Protein AF-A0A498IZN3-F1 (afdb_monomer_lite)

Sequence (88 aa):
MRMLRGMYGHTRKDKIENEDIRGKVGVAKIEGNMRENRFRWFGHVQRRPTDAPVRKCDYGTEVQGRRGRGRPRKTLEETLRKDLSTWI

pLDDT: mean 85.41, std 9.58, range [51.41, 94.69]

Secondary structure (DSSP, 8-state):
-HHHHHTTT--STT---HHHHHHHHTPPPHHHHHHHHHHHHHHHHHHS-TTSHHHHHHHH----SPPPTTS-SS-HHHHHHHHHTTT-

Structure (mmCIF, N/CA/C/O backbone):
data_AF-A0A498IZN3-F1
#
_entry.id   AF-A0A498IZN3-F1
#
loop_
_atom_site.group_PDB
_atom_site.id
_atom_site.type_symbol
_atom_site.label_atom_id
_atom_site.label_alt_id
_atom_site.label_comp_id
_atom_site.label_asym_id
_atom_site.label_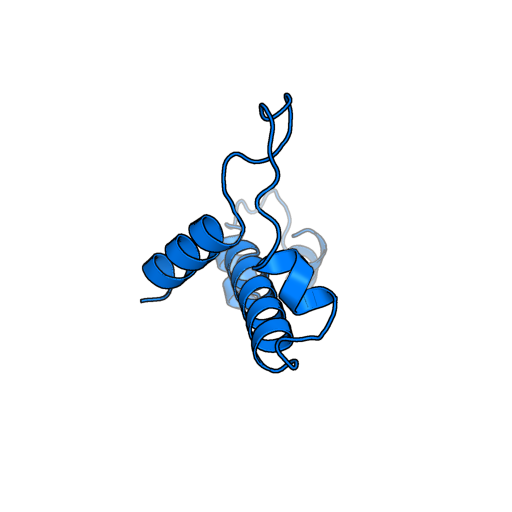entity_id
_atom_site.label_seq_id
_atom_site.pdbx_PDB_ins_code
_atom_site.Cartn_x
_atom_site.Cartn_y
_atom_site.Cartn_z
_atom_site.occupancy
_atom_site.B_iso_or_equiv
_atom_site.auth_seq_id
_atom_site.auth_comp_id
_atom_site.auth_asym_id
_atom_site.auth_atom_id
_atom_site.pdbx_PDB_model_num
ATOM 1 N N . MET A 1 1 ? -9.704 4.286 12.712 1.00 89.25 1 MET A N 1
ATOM 2 C CA . MET A 1 1 ? -10.152 3.555 13.923 1.00 89.25 1 MET A CA 1
ATOM 3 C C . MET A 1 1 ? -11.309 4.223 14.659 1.00 89.25 1 MET A C 1
ATOM 5 O O . MET A 1 1 ? -12.131 3.484 15.168 1.00 89.25 1 MET A O 1
ATOM 9 N N . ARG A 1 2 ? -11.413 5.564 14.723 1.00 92.00 2 ARG A N 1
ATOM 10 C CA . ARG A 1 2 ? -12.524 6.255 15.415 1.00 92.00 2 ARG A CA 1
ATOM 11 C C . ARG A 1 2 ? -13.909 5.868 14.879 1.00 92.00 2 ARG A C 1
ATOM 13 O O . ARG A 1 2 ? -14.749 5.486 15.676 1.00 92.00 2 ARG A O 1
ATOM 20 N N . MET A 1 3 ? -14.108 5.886 13.556 1.00 94.69 3 MET A N 1
ATOM 21 C CA . MET A 1 3 ?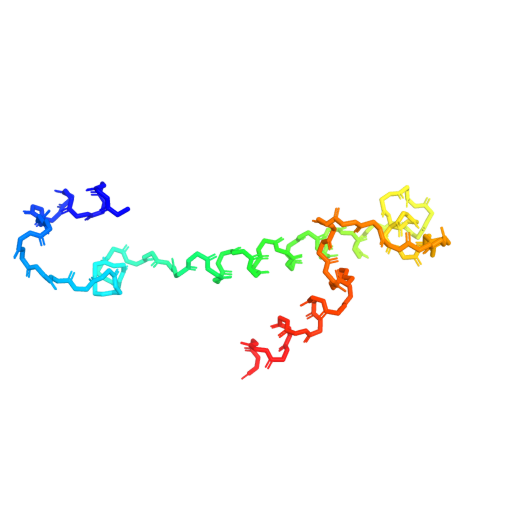 -15.378 5.440 12.957 1.00 94.69 3 MET A CA 1
ATOM 22 C C . MET A 1 3 ? -15.658 3.958 13.221 1.00 94.69 3 MET A C 1
ATOM 24 O O . MET A 1 3 ? -16.715 3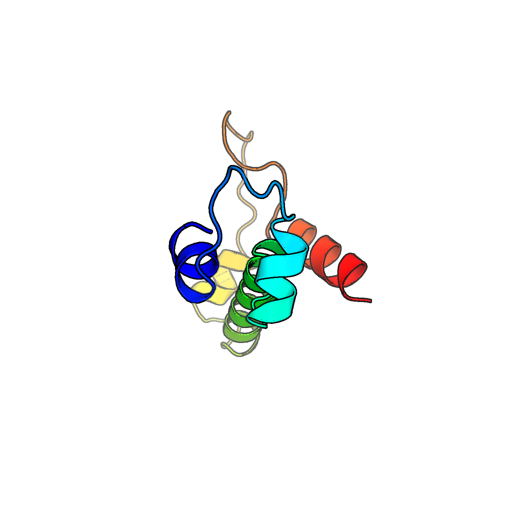.631 13.737 1.00 94.69 3 MET A O 1
ATOM 28 N N . LEU A 1 4 ? -14.680 3.082 12.955 1.00 93.12 4 LEU A N 1
ATOM 29 C CA . LEU A 1 4 ? -14.822 1.633 13.175 1.00 93.12 4 LEU A CA 1
ATOM 30 C C . LEU A 1 4 ? -15.176 1.288 14.629 1.00 93.12 4 LEU A C 1
ATOM 32 O O . LEU A 1 4 ? -15.973 0.396 14.878 1.00 93.12 4 LEU A O 1
ATOM 36 N N . ARG A 1 5 ? -14.600 2.015 15.593 1.00 94.31 5 ARG A N 1
ATOM 37 C CA . ARG A 1 5 ? -14.950 1.895 17.012 1.00 94.31 5 ARG A CA 1
ATOM 38 C C . ARG A 1 5 ? -16.361 2.414 17.291 1.00 94.31 5 ARG A C 1
ATOM 40 O O . ARG A 1 5 ? -17.126 1.728 17.955 1.00 94.31 5 ARG A O 1
ATOM 47 N N . GLY A 1 6 ? -16.713 3.572 16.732 1.00 93.25 6 GLY A N 1
ATOM 48 C CA . GLY A 1 6 ? -18.038 4.176 16.875 1.00 93.25 6 GLY A CA 1
ATOM 49 C C . GLY A 1 6 ? -19.179 3.287 16.379 1.00 93.25 6 GLY A C 1
ATOM 50 O O . GLY A 1 6 ? -20.205 3.225 17.043 1.00 93.25 6 GLY A O 1
ATOM 51 N N . MET A 1 7 ? -18.981 2.537 15.288 1.00 92.00 7 MET A N 1
ATOM 52 C CA . MET A 1 7 ? -19.982 1.592 14.757 1.00 92.00 7 MET A CA 1
ATOM 53 C C . MET A 1 7 ? -20.430 0.535 15.778 1.00 92.00 7 MET A C 1
ATOM 55 O O . MET A 1 7 ? -21.567 0.087 15.723 1.00 92.00 7 MET A O 1
ATOM 59 N N . TYR A 1 8 ? -19.553 0.163 16.712 1.00 89.19 8 TYR A N 1
ATOM 60 C CA . TYR A 1 8 ? -19.827 -0.819 17.766 1.00 89.19 8 TYR A CA 1
ATOM 61 C C . TYR A 1 8 ? -19.916 -0.182 19.162 1.00 89.19 8 TYR A C 1
ATOM 63 O O . TYR A 1 8 ? -19.835 -0.883 20.166 1.00 89.19 8 TYR A O 1
ATOM 71 N N . GLY A 1 9 ? -20.020 1.150 19.248 1.00 92.44 9 GLY A N 1
ATOM 72 C CA . GLY A 1 9 ? -20.062 1.870 20.526 1.00 92.44 9 GLY A CA 1
ATOM 73 C C . GLY A 1 9 ? -18.771 1.783 21.350 1.00 92.44 9 GLY A C 1
ATOM 74 O O . GLY A 1 9 ? -18.766 2.144 22.523 1.00 92.44 9 GLY A O 1
ATOM 75 N N . HIS A 1 10 ? -17.666 1.324 20.760 1.00 92.38 10 HIS A N 1
ATOM 76 C CA . HIS A 1 10 ? -16.403 1.174 21.467 1.00 92.38 10 HIS A CA 1
ATOM 77 C C . HIS A 1 10 ? -15.669 2.508 21.603 1.00 92.38 10 HIS A C 1
ATOM 79 O O . HIS A 1 10 ? -15.629 3.346 20.698 1.00 92.38 10 HIS A O 1
ATOM 85 N N . THR A 1 11 ? -14.994 2.684 22.727 1.00 92.50 11 THR A N 1
ATOM 86 C CA . THR A 1 11 ? -14.143 3.834 23.015 1.00 92.50 11 THR A CA 1
ATOM 87 C C . THR A 1 11 ? -12.674 3.410 23.095 1.00 92.50 11 THR A C 1
ATOM 89 O O . THR A 1 11 ? -12.308 2.258 22.852 1.00 92.50 11 T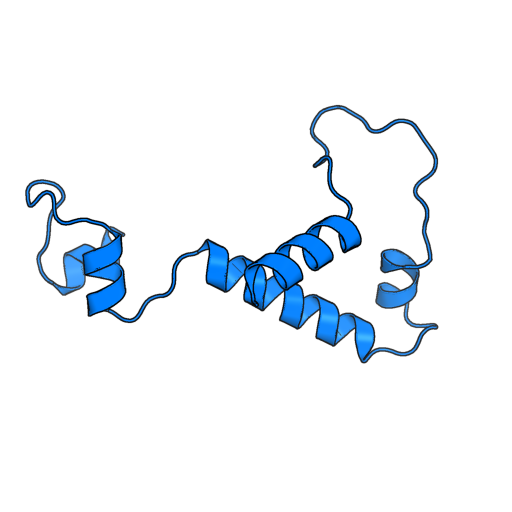HR A O 1
ATOM 92 N N . ARG A 1 12 ? -11.772 4.358 23.387 1.00 90.06 12 ARG A N 1
ATOM 93 C CA . ARG A 1 12 ? -10.373 4.018 23.709 1.00 90.06 12 ARG A CA 1
ATOM 94 C C . ARG A 1 12 ? -10.230 3.425 25.118 1.00 90.06 12 ARG A C 1
ATOM 96 O O . ARG A 1 12 ? -9.233 2.755 25.362 1.00 90.06 12 ARG A O 1
ATOM 103 N N . LYS A 1 13 ? -11.191 3.667 26.022 1.00 94.69 13 LYS A N 1
ATOM 104 C CA . LYS A 1 13 ? -11.144 3.189 27.416 1.00 94.69 13 LYS A CA 1
ATOM 105 C C . LYS A 1 13 ? -11.352 1.681 27.523 1.00 94.69 13 LYS A C 1
ATOM 107 O O . LYS A 1 13 ? -10.799 1.076 28.429 1.00 94.69 13 LYS A O 1
ATOM 112 N N . ASP A 1 14 ? -12.047 1.092 26.556 1.00 92.88 14 ASP A N 1
ATOM 113 C CA . ASP A 1 14 ? -12.333 -0.347 26.520 1.00 92.88 14 ASP A CA 1
ATOM 114 C C . ASP A 1 14 ? -11.079 -1.191 26.253 1.00 92.88 14 ASP A C 1
ATOM 116 O O . ASP A 1 14 ? -11.124 -2.407 26.366 1.00 92.88 14 ASP A O 1
ATOM 120 N N . LYS A 1 15 ? -9.963 -0.558 25.852 1.00 93.50 15 LYS A N 1
ATOM 121 C CA . LYS A 1 15 ? -8.660 -1.193 25.569 1.00 93.50 15 LYS A CA 1
ATOM 122 C C . LYS A 1 15 ? -8.696 -2.367 24.574 1.00 93.50 15 LYS A C 1
ATOM 124 O O . LYS A 1 15 ? -7.689 -3.037 24.408 1.00 93.50 15 LYS A O 1
ATOM 129 N N . ILE A 1 16 ? -9.803 -2.549 23.852 1.00 93.31 16 ILE A N 1
ATOM 130 C CA . ILE A 1 16 ? -9.937 -3.531 22.770 1.00 93.31 16 ILE A CA 1
ATOM 131 C C . ILE A 1 16 ? -8.902 -3.233 21.691 1.00 93.31 16 ILE A C 1
ATOM 133 O O . ILE A 1 16 ? -8.732 -2.066 21.301 1.00 93.31 16 ILE A O 1
ATOM 137 N N . GLU A 1 17 ? -8.241 -4.266 21.182 1.00 93.62 17 GLU A N 1
ATOM 138 C CA . GLU A 1 17 ? -7.213 -4.105 20.169 1.00 93.62 17 GLU A CA 1
ATOM 139 C C . GLU A 1 17 ? -7.802 -3.654 18.831 1.00 93.62 17 GLU A C 1
ATOM 141 O O . GLU A 1 17 ? -8.953 -3.907 18.469 1.00 93.62 17 GLU A O 1
ATOM 146 N N . ASN A 1 18 ? -7.001 -2.923 18.056 1.00 91.69 18 ASN A N 1
ATOM 147 C CA . ASN A 1 18 ? -7.439 -2.481 16.734 1.00 91.69 18 ASN A CA 1
ATOM 148 C C . ASN A 1 18 ? -7.611 -3.654 15.760 1.00 91.69 18 ASN A C 1
ATOM 150 O O . ASN A 1 18 ? -8.346 -3.501 14.785 1.00 91.69 18 ASN A O 1
ATOM 154 N N . GLU A 1 19 ? -6.916 -4.766 15.999 1.00 91.62 19 GLU A N 1
ATOM 155 C CA . GLU A 1 19 ? -7.026 -5.990 15.211 1.00 91.62 19 GLU A CA 1
ATOM 156 C C . GLU A 1 19 ? -8.399 -6.638 15.399 1.00 91.62 19 GLU A C 1
ATOM 158 O O . GLU A 1 19 ? -9.081 -6.852 14.402 1.00 91.62 19 GLU A O 1
ATOM 163 N N . ASP A 1 20 ? -8.879 -6.770 16.638 1.00 93.25 20 ASP A N 1
ATOM 164 C CA . ASP A 1 20 ? -10.222 -7.289 16.932 1.00 93.25 20 ASP A CA 1
ATOM 165 C C . ASP A 1 20 ? -11.326 -6.458 16.275 1.00 93.25 20 ASP A C 1
ATOM 167 O O . ASP A 1 20 ? -12.244 -6.987 15.650 1.00 93.25 20 ASP A O 1
ATOM 171 N N . ILE A 1 21 ? -11.236 -5.127 16.375 1.00 93.75 21 ILE A N 1
ATOM 172 C CA . ILE A 1 21 ? -12.224 -4.223 15.765 1.00 93.75 21 ILE A CA 1
ATOM 173 C C . ILE A 1 21 ? -12.219 -4.359 14.244 1.00 93.75 21 ILE A C 1
ATOM 175 O O . ILE A 1 21 ? -13.272 -4.350 13.614 1.00 93.75 21 ILE A O 1
ATOM 179 N N . ARG A 1 22 ? -11.036 -4.475 13.639 1.00 92.75 22 ARG A N 1
ATOM 180 C CA . ARG A 1 22 ? -10.899 -4.692 12.197 1.00 92.75 22 ARG A CA 1
ATOM 181 C C . ARG A 1 22 ? -11.452 -6.048 11.777 1.00 92.75 22 ARG A C 1
ATOM 183 O O . ARG A 1 22 ? -12.169 -6.090 10.785 1.00 92.75 22 ARG A O 1
ATOM 190 N N . GLY A 1 23 ? -11.179 -7.101 12.546 1.00 92.50 23 GLY A N 1
ATOM 191 C CA . GLY A 1 23 ? -11.716 -8.442 12.328 1.00 92.50 23 GLY A CA 1
ATOM 192 C C . GLY A 1 23 ? -13.241 -8.457 12.363 1.00 92.50 23 GLY A C 1
ATOM 193 O O . GLY A 1 23 ? -13.861 -8.966 11.438 1.00 92.50 23 GLY A O 1
ATOM 194 N N . LYS A 1 24 ? -13.851 -7.790 13.353 1.00 91.44 24 LYS A N 1
ATOM 195 C CA . LYS A 1 24 ? -15.316 -7.658 13.454 1.00 91.44 24 LYS A CA 1
ATOM 196 C C . LYS A 1 24 ? -15.945 -6.929 12.264 1.00 91.44 24 LYS A C 1
ATOM 198 O O . LYS A 1 24 ? -17.006 -7.334 11.810 1.00 91.44 24 LYS A O 1
ATOM 203 N N . VAL A 1 25 ? -15.308 -5.865 11.763 1.00 90.81 25 VAL A N 1
ATOM 204 C CA . VAL A 1 25 ? -15.822 -5.100 10.605 1.00 90.81 25 VAL A CA 1
ATOM 205 C C . VAL A 1 25 ? -15.463 -5.778 9.268 1.00 90.81 25 VAL A C 1
ATOM 207 O O . VAL A 1 25 ? -16.020 -5.429 8.234 1.00 90.81 25 VAL A O 1
ATOM 210 N N . GLY A 1 26 ? -14.512 -6.717 9.253 1.00 90.44 26 GLY A N 1
ATOM 211 C CA . GLY A 1 26 ? -13.968 -7.301 8.022 1.00 90.44 26 GLY A CA 1
ATOM 212 C C . GLY A 1 26 ? -13.004 -6.375 7.264 1.00 90.44 26 GLY A C 1
ATOM 213 O O . GLY A 1 26 ? -12.847 -6.492 6.052 1.00 90.44 26 GLY A O 1
ATOM 214 N N . VAL A 1 27 ? -12.354 -5.428 7.950 1.00 90.62 27 VAL A N 1
ATOM 215 C CA . VAL A 1 27 ? -11.405 -4.486 7.329 1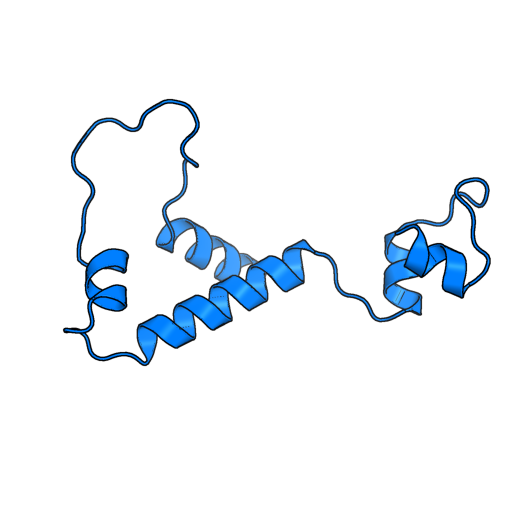.00 90.62 27 VAL A CA 1
ATOM 216 C C . VAL A 1 27 ? -9.979 -5.021 7.437 1.00 90.62 27 VAL A C 1
ATOM 218 O O . VAL A 1 27 ? -9.448 -5.168 8.536 1.00 90.62 27 VAL A O 1
ATOM 221 N N . ALA A 1 28 ? -9.312 -5.232 6.302 1.00 89.69 28 ALA A N 1
ATOM 222 C CA . ALA A 1 28 ? -7.918 -5.670 6.273 1.00 89.69 28 ALA A CA 1
ATOM 223 C C . ALA A 1 28 ? -6.945 -4.652 6.910 1.00 89.69 28 ALA A C 1
ATOM 225 O O . ALA A 1 28 ? -7.209 -3.448 7.021 1.00 89.69 28 ALA A O 1
ATOM 226 N N . LYS A 1 29 ? -5.761 -5.130 7.322 1.00 89.62 29 LYS A N 1
ATOM 227 C CA . LYS A 1 29 ? -4.662 -4.250 7.751 1.00 89.62 29 LYS A CA 1
ATOM 228 C C . LYS A 1 29 ? -4.246 -3.350 6.578 1.00 89.62 29 LYS A C 1
ATOM 230 O O . LYS A 1 29 ? -4.160 -3.800 5.441 1.00 89.62 29 LYS A O 1
ATOM 235 N N . ILE A 1 30 ? -3.920 -2.086 6.873 1.00 89.25 30 ILE A N 1
ATOM 236 C CA . ILE A 1 30 ? -3.479 -1.099 5.865 1.00 89.25 30 ILE A CA 1
ATOM 237 C C . ILE A 1 30 ? -2.317 -1.618 5.014 1.00 89.25 30 ILE A C 1
ATOM 239 O O . ILE A 1 30 ? -2.283 -1.351 3.819 1.00 89.25 30 ILE A O 1
ATOM 243 N N . GLU A 1 31 ? -1.388 -2.368 5.609 1.00 88.19 31 GLU A N 1
ATOM 244 C CA . GLU A 1 31 ? -0.261 -2.949 4.876 1.00 88.19 31 GLU A CA 1
ATOM 245 C C . GLU A 1 31 ? -0.722 -3.904 3.764 1.00 88.19 31 GLU A C 1
ATOM 247 O O . GLU A 1 31 ? -0.184 -3.849 2.660 1.00 88.19 31 GLU A O 1
ATOM 252 N N . GLY A 1 32 ? -1.762 -4.705 4.020 1.00 90.06 32 GLY A N 1
ATOM 253 C CA . GLY A 1 32 ? -2.377 -5.576 3.017 1.00 90.06 32 GLY A CA 1
ATOM 254 C C . GLY A 1 32 ? -2.946 -4.772 1.851 1.00 90.06 32 GLY A C 1
ATOM 255 O O . GLY A 1 32 ? -2.577 -5.012 0.706 1.00 90.06 32 GLY A O 1
ATOM 256 N N . ASN A 1 33 ? -3.733 -3.731 2.140 1.00 90.25 33 ASN A N 1
ATOM 257 C CA . ASN A 1 33 ? -4.293 -2.852 1.104 1.00 90.25 33 ASN A CA 1
ATOM 258 C C . ASN A 1 33 ? -3.197 -2.132 0.299 1.00 90.25 33 ASN A C 1
ATOM 260 O O . ASN A 1 33 ? -3.294 -1.994 -0.918 1.00 90.25 33 ASN A O 1
ATOM 264 N N . MET A 1 34 ? -2.134 -1.673 0.966 1.00 90.69 34 MET A N 1
ATOM 265 C CA . MET A 1 34 ? -0.978 -1.044 0.316 1.00 90.69 34 MET A CA 1
ATOM 266 C C . MET A 1 34 ? -0.255 -2.023 -0.615 1.00 90.69 34 MET A C 1
ATOM 268 O O . MET A 1 34 ? 0.183 -1.647 -1.701 1.00 90.69 34 MET A O 1
ATOM 272 N N . ARG A 1 35 ? -0.104 -3.282 -0.196 1.00 91.25 35 ARG A N 1
ATOM 273 C CA . ARG A 1 35 ? 0.491 -4.346 -1.008 1.00 91.25 35 ARG A CA 1
ATOM 274 C C . ARG A 1 35 ? -0.379 -4.681 -2.217 1.00 91.25 35 ARG A C 1
ATOM 276 O O . ARG A 1 35 ? 0.122 -4.664 -3.336 1.00 91.25 35 ARG A O 1
ATOM 283 N N . GLU A 1 36 ? -1.675 -4.888 -2.013 1.00 91.88 36 GLU A N 1
ATOM 284 C CA . GLU A 1 36 ? -2.611 -5.172 -3.101 1.00 91.88 36 GLU A CA 1
ATOM 285 C C . GLU A 1 36 ? -2.645 -4.033 -4.130 1.00 91.88 36 GLU A C 1
ATOM 287 O O . GLU A 1 36 ? -2.533 -4.280 -5.329 1.00 91.88 36 GLU A O 1
ATOM 292 N N . ASN A 1 37 ? -2.704 -2.775 -3.685 1.00 92.44 37 ASN A N 1
ATOM 293 C CA . ASN A 1 37 ? -2.679 -1.618 -4.582 1.00 92.44 37 ASN A CA 1
ATOM 294 C C . ASN A 1 37 ? -1.382 -1.532 -5.398 1.00 92.44 37 ASN A C 1
ATOM 296 O O . ASN A 1 37 ? -1.433 -1.220 -6.589 1.00 92.44 37 ASN A O 1
ATOM 300 N N . ARG A 1 38 ? -0.227 -1.852 -4.797 1.00 91.62 38 ARG A N 1
ATOM 301 C CA . ARG A 1 38 ? 1.051 -1.934 -5.525 1.00 91.62 38 ARG A CA 1
ATOM 302 C C . ARG A 1 38 ? 1.020 -3.023 -6.594 1.00 91.62 38 ARG A C 1
ATOM 304 O O . ARG A 1 38 ? 1.462 -2.767 -7.711 1.00 91.62 38 ARG A O 1
ATOM 311 N N . PHE A 1 39 ? 0.447 -4.192 -6.307 1.00 92.06 39 PHE A N 1
ATOM 312 C CA . PHE A 1 39 ? 0.290 -5.247 -7.312 1.00 92.06 39 PHE A CA 1
ATOM 313 C C . PHE A 1 39 ? -0.725 -4.901 -8.402 1.00 92.06 39 PHE A C 1
ATOM 315 O O . PHE A 1 39 ? -0.481 -5.194 -9.571 1.00 92.06 39 PHE A O 1
ATOM 322 N N . ARG A 1 40 ? -1.829 -4.225 -8.065 1.00 93.38 40 ARG A N 1
ATOM 323 C CA . ARG A 1 40 ? -2.783 -3.707 -9.059 1.00 93.38 40 ARG A CA 1
ATOM 324 C C . ARG A 1 40 ? -2.107 -2.712 -10.000 1.00 93.38 40 ARG A C 1
ATOM 326 O O . ARG A 1 40 ? -2.266 -2.835 -11.213 1.00 93.38 40 ARG A O 1
ATOM 333 N N . TRP A 1 41 ? -1.308 -1.787 -9.462 1.00 91.12 41 TRP A N 1
ATOM 334 C CA . TRP A 1 41 ? -0.497 -0.864 -10.261 1.00 91.12 41 TRP A CA 1
ATOM 335 C C . TRP A 1 41 ? 0.517 -1.608 -11.133 1.00 91.12 41 TRP A C 1
ATOM 337 O O . TRP A 1 41 ? 0.546 -1.410 -12.343 1.00 91.12 41 TRP A O 1
ATOM 347 N N . PHE A 1 42 ? 1.293 -2.526 -10.558 1.00 89.94 42 PHE A N 1
ATOM 348 C CA . PHE A 1 42 ? 2.260 -3.329 -11.307 1.00 89.94 42 PHE A CA 1
ATOM 349 C C . PHE A 1 42 ? 1.599 -4.094 -12.459 1.00 89.94 42 PHE A C 1
ATOM 351 O O . PHE A 1 42 ? 2.063 -4.044 -13.595 1.00 89.94 42 PHE A O 1
ATOM 358 N N . GLY A 1 43 ? 0.466 -4.745 -12.193 1.00 91.25 43 GLY A N 1
ATOM 359 C CA . GLY A 1 43 ? -0.318 -5.420 -13.217 1.00 91.25 43 GLY A CA 1
ATOM 360 C C . GLY A 1 43 ? -0.868 -4.455 -14.270 1.00 91.25 43 GLY A C 1
ATOM 361 O O . GLY A 1 43 ? -0.970 -4.829 -15.436 1.00 91.25 43 GLY A O 1
ATOM 362 N N . HIS A 1 44 ? -1.238 -3.226 -13.899 1.00 91.44 44 HIS A N 1
ATOM 363 C CA . HIS A 1 44 ? -1.610 -2.192 -14.867 1.00 91.44 44 HIS A CA 1
ATOM 364 C C . HIS A 1 44 ? -0.437 -1.882 -15.802 1.00 91.44 44 HIS A C 1
ATOM 366 O O . HIS A 1 44 ? -0.612 -1.932 -17.016 1.00 91.44 44 HIS A O 1
ATOM 372 N N . VAL A 1 45 ? 0.760 -1.644 -15.257 1.00 89.69 45 VAL A N 1
ATOM 373 C CA . VAL A 1 45 ? 1.968 -1.347 -16.043 1.00 89.69 45 VAL A CA 1
ATOM 374 C C . VAL A 1 45 ? 2.355 -2.522 -16.949 1.00 89.69 45 VAL A C 1
ATOM 376 O O . VAL A 1 45 ? 2.609 -2.318 -18.135 1.00 89.69 45 VAL A O 1
ATOM 379 N N . GLN A 1 46 ? 2.326 -3.758 -16.441 1.00 88.88 46 GLN A N 1
ATOM 380 C CA . GLN A 1 46 ? 2.671 -4.972 -17.198 1.00 88.88 46 GLN A CA 1
ATOM 381 C C . GLN A 1 46 ? 1.728 -5.272 -18.370 1.00 88.88 46 GLN A C 1
ATOM 383 O O . GLN A 1 46 ? 2.149 -5.880 -19.352 1.00 88.88 46 GLN A O 1
ATOM 388 N N . ARG A 1 47 ? 0.463 -4.839 -18.302 1.00 93.06 47 ARG A N 1
ATOM 389 C CA . ARG A 1 47 ? -0.494 -4.994 -19.411 1.00 93.06 47 ARG A CA 1
ATOM 390 C C . ARG A 1 47 ? -0.310 -3.956 -20.518 1.00 93.06 47 ARG A C 1
ATOM 392 O O . ARG A 1 47 ? -0.890 -4.114 -21.587 1.00 93.06 47 ARG A O 1
ATOM 399 N N . ARG A 1 48 ? 0.454 -2.884 -20.284 1.00 92.06 48 ARG A N 1
ATOM 400 C CA . ARG A 1 48 ? 0.701 -1.854 -21.301 1.00 92.06 48 ARG A CA 1
ATOM 401 C C . ARG A 1 48 ? 1.802 -2.298 -22.269 1.00 92.06 48 ARG A C 1
ATOM 403 O O . ARG A 1 48 ? 2.719 -3.005 -21.846 1.00 92.06 48 ARG A O 1
ATOM 410 N N . PRO A 1 49 ? 1.752 -1.852 -23.535 1.00 92.31 49 PRO A N 1
ATOM 411 C CA . PRO A 1 49 ? 2.837 -2.051 -24.492 1.00 92.31 49 PRO A CA 1
ATOM 412 C C . PRO A 1 49 ? 4.192 -1.575 -23.952 1.00 92.31 49 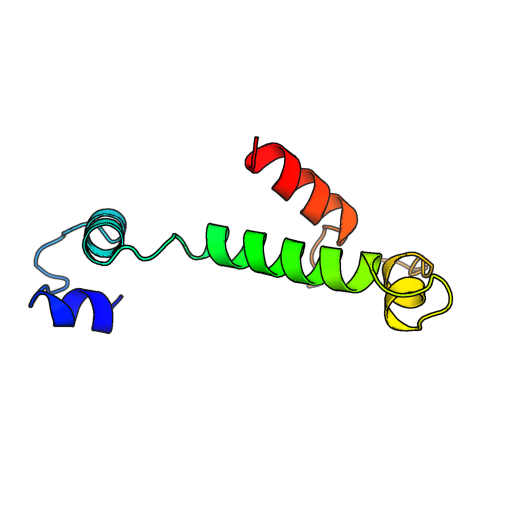PRO A C 1
ATOM 414 O O . PRO A 1 49 ? 4.256 -0.624 -23.170 1.00 92.31 49 PRO A O 1
ATOM 417 N N . THR A 1 50 ? 5.283 -2.223 -24.360 1.00 86.81 50 THR A N 1
ATOM 418 C CA . THR A 1 50 ? 6.650 -1.890 -23.911 1.00 86.81 50 THR A CA 1
ATOM 419 C C . THR A 1 50 ? 7.061 -0.470 -24.286 1.00 86.81 50 THR A C 1
ATOM 421 O O . THR A 1 50 ? 7.853 0.155 -23.587 1.00 86.81 50 THR A O 1
ATOM 424 N N . ASP A 1 51 ? 6.508 0.067 -25.368 1.00 88.31 51 ASP A N 1
ATOM 425 C CA . ASP A 1 51 ? 6.752 1.425 -25.825 1.00 88.31 51 ASP A CA 1
ATOM 426 C C . ASP A 1 51 ? 5.985 2.491 -25.031 1.00 88.31 51 ASP A C 1
ATOM 428 O O . ASP A 1 51 ? 6.348 3.669 -25.122 1.00 88.31 51 ASP A O 1
ATOM 432 N N . ALA A 1 52 ? 4.993 2.087 -24.226 1.00 89.19 52 ALA A N 1
ATOM 433 C CA . ALA A 1 52 ? 4.180 2.994 -23.434 1.00 89.19 52 ALA A CA 1
ATOM 434 C C . ALA A 1 52 ? 5.047 3.774 -22.426 1.00 89.19 52 ALA A C 1
ATOM 436 O O . ALA A 1 52 ? 5.842 3.163 -21.702 1.00 89.19 52 ALA A O 1
ATOM 437 N N . PRO A 1 53 ? 4.852 5.102 -22.291 1.00 85.56 53 PRO A N 1
ATOM 438 C CA . PRO A 1 53 ? 5.679 5.945 -21.427 1.00 85.56 53 PRO A CA 1
ATOM 439 C C . PRO A 1 53 ? 5.789 5.434 -19.988 1.00 85.56 53 PRO A C 1
ATOM 441 O O . PRO A 1 53 ? 6.883 5.359 -19.445 1.00 85.56 53 PRO A O 1
ATOM 444 N N . VAL A 1 54 ? 4.672 4.993 -19.400 1.00 85.50 54 VAL A N 1
ATOM 445 C CA . VAL A 1 54 ? 4.631 4.478 -18.020 1.00 85.50 54 VAL A CA 1
ATOM 446 C C . VAL A 1 54 ? 5.532 3.249 -17.849 1.00 85.50 54 VAL A C 1
ATOM 448 O O . VAL A 1 54 ? 6.285 3.165 -16.885 1.00 85.50 54 VAL A O 1
ATOM 451 N N . ARG A 1 55 ? 5.514 2.319 -18.812 1.00 86.12 55 ARG A N 1
ATOM 452 C CA . ARG A 1 55 ? 6.328 1.098 -18.760 1.00 86.12 55 ARG A CA 1
ATOM 453 C C . ARG A 1 55 ? 7.807 1.391 -19.023 1.00 86.12 55 ARG A C 1
ATOM 455 O O . ARG A 1 55 ? 8.662 0.813 -18.358 1.00 86.12 55 ARG A O 1
ATOM 462 N N . LYS A 1 56 ? 8.112 2.326 -19.929 1.00 83.56 56 LYS A N 1
ATOM 463 C CA . LYS A 1 56 ? 9.483 2.805 -20.170 1.00 83.56 56 LYS A CA 1
ATOM 464 C C . LYS A 1 56 ? 10.077 3.516 -18.960 1.00 83.56 56 LYS A C 1
ATOM 466 O O . LYS A 1 56 ? 11.232 3.278 -18.646 1.00 83.56 56 LYS A O 1
ATOM 471 N N . CYS A 1 57 ? 9.316 4.362 -18.273 1.00 77.25 57 CYS A N 1
ATOM 472 C CA . CYS A 1 57 ? 9.812 5.069 -17.095 1.00 77.25 57 CYS A CA 1
ATOM 473 C C . CYS A 1 57 ? 10.100 4.121 -15.925 1.00 77.25 57 CYS A C 1
ATOM 475 O O . CYS A 1 57 ? 11.113 4.294 -15.251 1.00 77.25 57 CYS A O 1
ATOM 477 N N . ASP A 1 58 ? 9.236 3.126 -15.702 1.00 74.44 58 ASP A N 1
ATOM 478 C CA . ASP A 1 58 ? 9.378 2.199 -14.573 1.00 74.44 58 ASP A CA 1
ATOM 479 C C . ASP A 1 58 ? 10.509 1.170 -14.771 1.00 74.44 58 ASP A C 1
ATOM 481 O O . ASP A 1 58 ? 11.164 0.812 -13.793 1.00 74.44 58 ASP A O 1
ATOM 485 N N . TYR A 1 59 ? 10.764 0.706 -16.005 1.00 70.75 59 TYR A N 1
ATOM 486 C CA . TYR A 1 59 ? 11.772 -0.337 -16.295 1.00 70.75 59 TYR A CA 1
ATOM 487 C C . TYR A 1 59 ? 12.985 0.124 -17.109 1.00 70.75 59 TYR A C 1
ATOM 489 O O . TYR A 1 59 ? 14.007 -0.551 -17.108 1.00 70.75 59 TYR A O 1
ATOM 497 N N . GLY A 1 60 ? 12.871 1.223 -17.851 1.00 63.38 60 GLY A N 1
ATOM 498 C CA . GLY A 1 60 ? 13.878 1.676 -18.814 1.00 63.38 60 GLY A CA 1
ATOM 499 C C . GLY A 1 60 ? 14.783 2.799 -18.315 1.00 63.38 60 GLY A C 1
ATOM 500 O O . GLY A 1 60 ? 15.715 3.169 -19.023 1.00 63.38 60 GLY A O 1
ATOM 501 N N . THR A 1 61 ? 14.537 3.345 -17.119 1.00 61.59 61 THR A N 1
ATOM 502 C CA . THR A 1 61 ? 15.302 4.482 -16.592 1.00 61.59 61 THR A CA 1
ATOM 503 C C . THR A 1 61 ? 16.095 4.085 -15.351 1.00 61.59 61 THR A C 1
ATOM 505 O O . THR A 1 61 ? 15.606 4.161 -14.222 1.00 61.59 61 THR A O 1
ATOM 508 N N . GLU A 1 62 ? 17.367 3.735 -15.539 1.00 66.44 62 GLU A N 1
ATOM 509 C CA . GLU A 1 62 ? 18.330 3.778 -14.441 1.00 66.44 62 GLU A CA 1
ATOM 510 C C . GLU A 1 62 ? 18.625 5.241 -14.102 1.00 66.44 62 GLU A C 1
ATOM 512 O O . GLU A 1 62 ? 19.231 5.980 -14.878 1.00 66.44 62 GLU A O 1
ATOM 517 N N . VAL A 1 63 ? 18.166 5.693 -12.933 1.00 66.31 63 VAL A N 1
ATOM 518 C CA . VAL A 1 63 ? 18.453 7.055 -12.470 1.00 66.31 63 VAL A CA 1
ATOM 519 C C . VAL A 1 63 ? 19.914 7.120 -12.027 1.00 66.31 63 VAL A C 1
ATOM 521 O O . VAL A 1 63 ? 20.242 6.744 -10.901 1.00 66.31 63 VAL A O 1
ATOM 524 N N . GLN A 1 64 ? 20.773 7.603 -12.922 1.00 64.81 64 GLN A N 1
ATOM 525 C CA . GLN A 1 64 ? 22.185 7.865 -12.653 1.00 64.81 64 GLN A CA 1
ATOM 526 C C . GLN A 1 64 ? 22.340 8.965 -11.587 1.00 64.81 64 GLN A C 1
ATOM 528 O O . GLN A 1 64 ? 21.641 9.980 -11.617 1.00 64.81 64 GLN A O 1
ATOM 533 N N . GLY A 1 65 ? 23.256 8.769 -10.633 1.00 71.75 65 GLY A N 1
ATOM 534 C CA . GLY A 1 65 ? 23.591 9.750 -9.592 1.00 71.75 65 GLY A CA 1
ATOM 535 C C . GLY A 1 65 ? 23.497 9.232 -8.152 1.00 71.75 65 GLY A C 1
ATOM 536 O O . GLY A 1 65 ? 22.934 8.176 -7.859 1.00 71.75 65 GLY A O 1
ATOM 537 N N . ARG A 1 66 ? 24.066 9.995 -7.208 1.00 69.06 66 ARG A N 1
ATOM 538 C CA . ARG A 1 66 ? 23.987 9.682 -5.771 1.00 69.06 66 ARG A CA 1
ATOM 539 C C . ARG A 1 66 ? 22.603 10.032 -5.224 1.00 69.06 66 ARG A C 1
ATOM 541 O O . ARG A 1 66 ? 22.102 11.137 -5.413 1.00 69.06 66 ARG A O 1
ATOM 548 N N . ARG A 1 67 ? 21.986 9.091 -4.504 1.00 71.69 67 ARG A N 1
ATOM 549 C CA . ARG A 1 67 ? 20.675 9.291 -3.867 1.00 71.69 67 ARG A CA 1
ATOM 550 C C . ARG A 1 67 ? 20.761 10.355 -2.765 1.00 71.69 67 ARG A C 1
ATOM 552 O O . ARG A 1 67 ? 21.552 10.219 -1.835 1.00 71.69 67 ARG A O 1
ATOM 559 N N . GLY A 1 68 ? 19.915 11.380 -2.858 1.00 77.88 68 GLY A N 1
ATOM 560 C CA . GLY A 1 68 ? 19.770 12.417 -1.834 1.00 77.88 68 GLY A CA 1
ATOM 561 C C . GLY A 1 68 ? 19.065 11.931 -0.560 1.00 77.88 68 GLY A C 1
ATOM 562 O O . GLY A 1 68 ? 18.437 10.869 -0.523 1.00 77.88 68 GLY A O 1
ATOM 563 N N . ARG A 1 69 ? 19.155 12.737 0.502 1.00 82.12 69 ARG A N 1
ATOM 564 C CA . ARG A 1 69 ? 18.517 12.480 1.803 1.00 82.12 69 ARG A CA 1
ATOM 565 C C . ARG A 1 69 ? 16.985 12.525 1.654 1.00 82.12 69 ARG A C 1
ATOM 567 O O . ARG A 1 69 ? 16.462 13.423 1.009 1.00 82.12 69 ARG A O 1
ATOM 574 N N . GLY A 1 70 ? 16.269 11.557 2.234 1.00 78.69 70 GLY A N 1
ATOM 575 C CA . GLY A 1 70 ? 14.795 11.503 2.232 1.00 78.69 70 GLY A CA 1
ATOM 576 C C . GLY A 1 70 ? 14.156 10.599 1.168 1.00 78.69 70 GLY A C 1
ATOM 577 O O . GLY A 1 70 ? 13.002 10.207 1.327 1.00 78.69 70 GLY A O 1
ATOM 578 N N . ARG A 1 71 ? 14.892 10.179 0.129 1.00 74.50 71 ARG A N 1
ATOM 579 C CA . ARG A 1 71 ? 14.379 9.192 -0.837 1.00 74.50 71 ARG A CA 1
ATOM 580 C C . ARG A 1 71 ? 14.359 7.787 -0.207 1.00 74.50 71 ARG A C 1
ATOM 582 O O . ARG A 1 71 ? 15.376 7.384 0.367 1.00 74.50 71 ARG A O 1
ATOM 589 N N . PRO A 1 72 ? 13.256 7.016 -0.323 1.00 70.88 72 PRO A N 1
ATOM 590 C CA . PRO A 1 72 ? 13.218 5.629 0.133 1.00 70.88 72 PRO A CA 1
ATOM 591 C C . PRO A 1 72 ? 14.370 4.804 -0.450 1.00 70.88 72 PRO A C 1
ATOM 593 O O . PRO A 1 72 ? 14.706 4.925 -1.628 1.00 70.88 72 PRO A O 1
ATOM 596 N N . ARG A 1 73 ? 14.983 3.952 0.383 1.00 66.44 73 ARG A N 1
ATOM 597 C CA . ARG A 1 73 ? 16.150 3.137 -0.006 1.00 66.44 73 ARG A CA 1
ATOM 598 C C . ARG A 1 73 ? 15.832 2.055 -1.040 1.00 66.44 73 ARG A C 1
ATOM 600 O O . ARG A 1 73 ? 16.765 1.551 -1.650 1.00 66.44 73 ARG A O 1
ATOM 607 N N . LYS A 1 74 ? 14.564 1.685 -1.212 1.00 71.94 74 LYS A N 1
ATOM 608 C CA . LYS A 1 74 ? 14.166 0.555 -2.054 1.00 71.94 74 LYS A CA 1
ATOM 609 C C . LYS A 1 74 ? 13.676 1.018 -3.417 1.00 71.94 74 LYS A C 1
ATOM 611 O O . LYS A 1 74 ? 12.926 1.990 -3.495 1.00 71.94 74 LYS A O 1
ATOM 616 N N . THR A 1 75 ? 14.073 0.319 -4.471 1.00 78.12 75 THR A N 1
ATOM 617 C CA . THR A 1 75 ? 13.454 0.448 -5.793 1.00 78.12 75 THR A CA 1
ATOM 618 C C . THR A 1 75 ? 12.048 -0.159 -5.781 1.00 78.12 75 THR A C 1
ATOM 620 O O . THR A 1 75 ? 11.668 -0.893 -4.857 1.00 78.12 75 THR A O 1
ATOM 623 N N . LEU A 1 76 ? 11.252 0.155 -6.808 1.00 78.88 76 LEU A N 1
ATOM 624 C CA . LEU A 1 76 ? 9.951 -0.482 -7.018 1.00 78.88 76 LEU A CA 1
ATOM 625 C C . LEU A 1 76 ? 10.106 -2.007 -7.090 1.00 78.88 76 LEU A C 1
ATOM 627 O O . LEU A 1 76 ? 9.372 -2.730 -6.424 1.00 78.88 76 LEU A O 1
ATOM 631 N N . GLU A 1 77 ? 11.113 -2.489 -7.817 1.00 81.56 77 GLU A N 1
ATOM 632 C CA . GLU A 1 77 ? 11.399 -3.915 -7.957 1.00 81.56 77 GLU A CA 1
ATOM 633 C C . GLU A 1 77 ? 11.759 -4.585 -6.623 1.00 81.56 77 GLU A C 1
ATOM 635 O O . GLU A 1 77 ? 11.159 -5.596 -6.265 1.00 81.56 77 GLU A O 1
ATOM 640 N N . GLU A 1 78 ? 12.675 -4.009 -5.837 1.00 85.31 78 GLU A N 1
ATOM 641 C CA . GLU A 1 78 ? 13.027 -4.530 -4.506 1.00 85.31 78 GLU A CA 1
ATOM 642 C C . GLU A 1 78 ? 11.810 -4.573 -3.572 1.00 85.31 78 GLU A C 1
ATOM 644 O O . GLU A 1 78 ? 11.671 -5.464 -2.730 1.00 85.31 78 GLU A O 1
ATOM 649 N N . THR A 1 79 ? 10.912 -3.600 -3.723 1.00 87.06 79 THR A N 1
ATOM 650 C CA . THR A 1 79 ? 9.670 -3.518 -2.957 1.00 87.06 79 THR A CA 1
ATOM 651 C C . THR A 1 79 ? 8.697 -4.626 -3.359 1.00 87.06 79 THR A C 1
ATOM 653 O O . THR A 1 79 ? 8.187 -5.321 -2.482 1.00 87.06 79 THR A O 1
ATOM 656 N N . LEU A 1 80 ? 8.497 -4.844 -4.661 1.00 87.88 80 LEU A N 1
ATOM 657 C CA . LEU A 1 80 ? 7.628 -5.896 -5.193 1.00 87.88 80 LEU A CA 1
ATOM 658 C C . LEU A 1 80 ? 8.154 -7.299 -4.875 1.00 87.88 80 LEU A C 1
ATOM 660 O O . LEU A 1 80 ? 7.372 -8.167 -4.501 1.00 87.88 80 LEU A O 1
ATOM 664 N N . ARG A 1 81 ? 9.475 -7.517 -4.950 1.00 88.50 81 ARG A N 1
ATOM 665 C CA . ARG A 1 81 ? 10.105 -8.786 -4.545 1.00 88.50 81 ARG A CA 1
ATOM 666 C C . ARG A 1 81 ? 9.833 -9.101 -3.073 1.00 88.50 81 ARG A C 1
ATOM 668 O O . ARG A 1 81 ? 9.475 -10.229 -2.751 1.00 88.50 81 ARG A O 1
ATOM 675 N N . LYS A 1 82 ? 9.938 -8.100 -2.188 1.00 89.44 82 LYS A N 1
ATOM 676 C CA . LYS A 1 82 ? 9.581 -8.260 -0.768 1.00 89.44 82 LYS A CA 1
ATOM 677 C C . LYS A 1 82 ? 8.088 -8.547 -0.584 1.00 89.44 82 LYS A C 1
ATOM 679 O O . LYS A 1 82 ? 7.711 -9.351 0.262 1.00 89.44 82 LYS A O 1
ATOM 684 N N . ASP A 1 83 ? 7.228 -7.862 -1.329 1.00 90.25 83 ASP A N 1
ATOM 685 C CA . ASP A 1 83 ? 5.786 -8.082 -1.241 1.00 90.25 83 ASP A CA 1
ATOM 686 C C . ASP A 1 83 ? 5.395 -9.492 -1.702 1.00 90.25 83 ASP A C 1
ATOM 688 O O . ASP A 1 83 ? 4.550 -10.114 -1.068 1.00 90.25 83 ASP A O 1
ATOM 692 N N . LEU A 1 84 ? 6.045 -10.017 -2.748 1.00 88.38 84 LEU A N 1
ATOM 693 C CA . LEU A 1 84 ? 5.867 -11.394 -3.220 1.00 88.38 84 LEU A CA 1
ATOM 694 C C . LEU A 1 84 ? 6.330 -12.410 -2.172 1.00 88.38 84 LEU A C 1
ATOM 696 O O . LEU A 1 84 ? 5.608 -13.357 -1.881 1.00 88.38 84 LEU A O 1
ATOM 700 N N . SER A 1 85 ? 7.490 -12.181 -1.549 1.00 87.00 85 SER A N 1
ATOM 701 C CA . SER A 1 85 ? 8.028 -13.075 -0.514 1.00 87.00 85 SER A CA 1
ATOM 702 C C . SER A 1 85 ? 7.242 -13.055 0.799 1.00 87.00 85 SER A C 1
ATOM 704 O O . SER A 1 85 ? 7.547 -13.824 1.697 1.00 87.00 85 SER A O 1
ATOM 706 N N . THR A 1 86 ? 6.329 -12.099 0.969 1.00 79.00 86 THR A N 1
ATOM 707 C CA . THR A 1 86 ? 5.470 -11.977 2.158 1.00 79.00 86 THR A CA 1
ATOM 708 C C . THR A 1 86 ? 4.009 -12.296 1.846 1.00 79.00 86 THR A C 1
ATOM 710 O O . THR A 1 86 ? 3.151 -12.113 2.711 1.00 79.00 86 THR A O 1
ATOM 713 N N . TRP A 1 87 ? 3.716 -12.669 0.597 1.00 65.69 87 TRP A N 1
ATOM 714 C CA . TRP A 1 87 ? 2.397 -13.065 0.108 1.00 65.69 87 TRP A CA 1
ATOM 715 C C . TRP A 1 87 ? 2.238 -14.590 0.026 1.00 65.69 87 TRP A C 1
ATOM 717 O O . TRP A 1 87 ? 1.129 -15.077 0.232 1.00 65.69 87 TRP A O 1
ATOM 727 N N . ILE A 1 88 ? 3.331 -15.308 -0.267 1.00 51.41 88 ILE A N 1
ATOM 728 C CA . ILE A 1 88 ? 3.483 -16.758 -0.042 1.00 51.41 88 ILE A CA 1
ATOM 729 C C . ILE A 1 88 ? 3.812 -16.972 1.436 1.00 51.41 88 ILE A C 1
ATOM 731 O O . ILE A 1 88 ? 3.235 -17.907 2.028 1.00 51.41 88 ILE A O 1
#

Foldseek 3Di:
DVVLCVVVVHDVVVVDDPVVSCVVVVHDDPVVVVLVVLVVVVVVLVPDDCPDPSNCVLPVDDPDDDDDPPDDPDRSVNVNVVSVVVVD

Organism: Malus domestica (NCBI:txid3750)

Radius of gyration: 19.09 Å; chains: 1; bounding box: 44×29×53 Å